Protein AF-A0A7J7NMQ7-F1 (afdb_monomer_lite)

Radius of gyration: 15.62 Å; chains: 1; bounding box: 26×37×50 Å

Secondary structure (DSSP, 8-state):
-HHHHHHHHHTT-HHHHHT-SPPPPTTSTTHHHHHHHHHHHHHHHHHTS-HHHHHHHHT-S-HHHHHHHHHHHHH-SSHHHHHHHHHHHHS--

Organism: NCBI:txid39325

Sequence (93 aa):
AQSVKLFVSSRGKIGFLLDTEKEPAELDPKNAKWFSDYSMVRTWLINSMQPTISAGYLLTNNEHLIWESLRKVYSQRENNARIFQLSNEFWEF

Structure 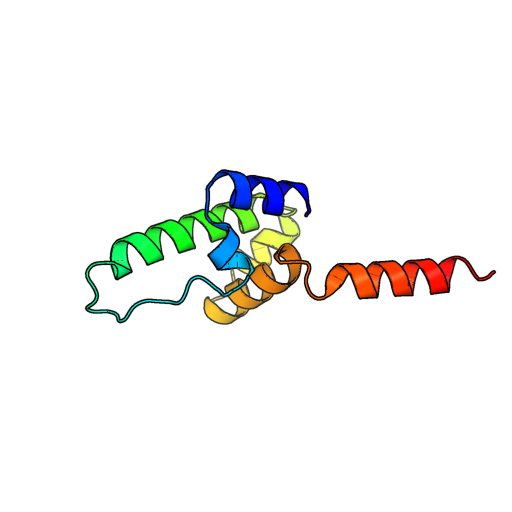(mmCIF, N/CA/C/O backbone):
data_AF-A0A7J7NMQ7-F1
#
_entry.id   AF-A0A7J7NMQ7-F1
#
loop_
_atom_site.group_PDB
_atom_site.id
_atom_site.type_symbol
_atom_site.label_atom_id
_atom_site.label_alt_id
_atom_site.label_comp_id
_atom_site.label_asym_id
_atom_site.label_entity_id
_atom_site.label_seq_id
_atom_site.pdbx_PDB_ins_code
_atom_site.Cartn_x
_atom_site.Cartn_y
_atom_site.Cartn_z
_atom_site.occupancy
_atom_site.B_iso_or_equiv
_atom_site.auth_seq_id
_atom_site.auth_comp_id
_atom_site.auth_asym_id
_atom_site.auth_atom_id
_atom_site.pdbx_PDB_model_num
ATOM 1 N N . ALA A 1 1 ? 5.873 -8.448 -8.940 1.00 64.56 1 ALA A N 1
ATOM 2 C CA . ALA A 1 1 ? 6.345 -8.050 -7.596 1.00 64.56 1 ALA A CA 1
ATOM 3 C C . ALA A 1 1 ? 5.876 -9.010 -6.486 1.00 64.56 1 ALA A C 1
ATOM 5 O O . ALA A 1 1 ? 5.230 -8.602 -5.524 1.00 64.56 1 ALA A O 1
ATOM 6 N N . GLN A 1 2 ? 6.206 -10.301 -6.595 1.00 71.62 2 GLN A N 1
ATOM 7 C CA . GLN A 1 2 ? 5.939 -11.280 -5.528 1.00 71.62 2 GLN A CA 1
ATOM 8 C C . GLN A 1 2 ? 6.750 -10.959 -4.262 1.00 71.62 2 GLN A C 1
ATOM 10 O O . GLN A 1 2 ? 6.194 -10.926 -3.170 1.00 71.62 2 GLN A O 1
ATOM 15 N N . SER A 1 3 ? 8.024 -10.588 -4.415 1.00 83.69 3 SER A N 1
ATOM 16 C CA . SER A 1 3 ? 8.920 -10.271 -3.293 1.00 83.69 3 SER A CA 1
ATOM 17 C C . SER A 1 3 ? 8.427 -9.104 -2.430 1.00 83.69 3 SER A C 1
ATOM 19 O O . SER A 1 3 ? 8.519 -9.157 -1.209 1.00 83.69 3 SER A O 1
ATOM 21 N N . VAL A 1 4 ? 7.831 -8.076 -3.041 1.00 86.69 4 VAL A N 1
ATOM 22 C CA . VAL A 1 4 ? 7.275 -6.922 -2.313 1.00 86.69 4 VAL A CA 1
ATOM 23 C C . VAL A 1 4 ? 5.987 -7.298 -1.587 1.00 86.69 4 VAL A C 1
ATOM 25 O O . VAL A 1 4 ? 5.812 -6.935 -0.430 1.00 86.69 4 VAL A O 1
ATOM 28 N N . LYS A 1 5 ? 5.116 -8.098 -2.215 1.00 87.44 5 LYS A N 1
ATOM 29 C CA . LYS A 1 5 ? 3.922 -8.642 -1.553 1.00 87.44 5 LYS A CA 1
ATOM 30 C C . LYS A 1 5 ? 4.298 -9.516 -0.351 1.00 87.44 5 LYS A C 1
ATOM 32 O O . LYS A 1 5 ? 3.676 -9.385 0.701 1.00 87.44 5 LYS A O 1
ATOM 37 N N . LEU A 1 6 ? 5.332 -10.352 -0.476 1.00 90.19 6 LEU A N 1
ATOM 38 C CA . LEU A 1 6 ? 5.872 -11.163 0.622 1.00 90.19 6 LEU A CA 1
ATOM 39 C C . LEU A 1 6 ? 6.436 -10.291 1.746 1.00 90.19 6 LEU A C 1
ATOM 41 O O . LEU A 1 6 ? 6.122 -10.526 2.908 1.00 90.19 6 LEU A O 1
ATOM 45 N N . PHE A 1 7 ? 7.203 -9.254 1.407 1.00 92.69 7 PHE A N 1
ATOM 46 C CA . PHE A 1 7 ? 7.751 -8.315 2.383 1.00 92.69 7 PHE A CA 1
ATOM 47 C C . PHE A 1 7 ? 6.657 -7.538 3.131 1.00 92.69 7 PHE A C 1
ATOM 49 O O . PHE A 1 7 ? 6.679 -7.448 4.353 1.00 92.69 7 PHE A O 1
ATOM 56 N N . VAL A 1 8 ? 5.644 -7.032 2.426 1.00 93.50 8 VAL A N 1
ATOM 57 C CA . VAL A 1 8 ? 4.486 -6.368 3.047 1.00 93.50 8 VAL A CA 1
ATOM 58 C C . VAL A 1 8 ? 3.712 -7.344 3.946 1.00 93.50 8 VAL A C 1
ATOM 60 O O . VAL A 1 8 ? 3.270 -6.977 5.038 1.00 93.50 8 VAL A O 1
ATOM 63 N N . SER A 1 9 ? 3.579 -8.604 3.518 1.00 92.38 9 SER A N 1
ATOM 64 C CA . SER A 1 9 ? 2.906 -9.658 4.287 1.00 92.38 9 SER A CA 1
ATOM 65 C C . SER A 1 9 ? 3.670 -10.036 5.555 1.00 92.38 9 SER A C 1
ATOM 67 O O . SER A 1 9 ? 3.056 -10.126 6.614 1.00 92.38 9 SER A O 1
ATOM 69 N N . SER A 1 10 ? 4.999 -10.180 5.492 1.00 95.50 10 SER A N 1
ATOM 70 C CA . SER A 1 10 ? 5.826 -10.505 6.666 1.00 95.50 10 SER A CA 1
ATOM 71 C C . SER A 1 10 ? 5.832 -9.396 7.722 1.00 95.50 10 SER A C 1
ATOM 73 O O . SER A 1 10 ? 6.140 -9.645 8.884 1.00 95.50 10 SER A O 1
ATOM 75 N N . ARG A 1 11 ? 5.442 -8.175 7.338 1.00 96.19 11 ARG A N 1
ATOM 76 C CA . ARG A 1 11 ? 5.254 -7.021 8.229 1.00 96.19 11 ARG A CA 1
ATOM 77 C C . ARG A 1 11 ? 3.815 -6.860 8.734 1.00 96.19 11 ARG A C 1
ATOM 79 O O . ARG A 1 11 ? 3.528 -5.890 9.431 1.00 96.19 11 ARG A O 1
ATOM 86 N N . GLY A 1 12 ? 2.906 -7.770 8.373 1.00 95.69 12 GLY A N 1
ATOM 87 C CA . GLY A 1 12 ? 1.498 -7.713 8.770 1.00 95.69 12 GLY A CA 1
ATOM 88 C C . GLY A 1 12 ? 0.720 -6.557 8.132 1.00 95.69 12 GLY A C 1
ATOM 89 O O . GLY A 1 12 ? -0.235 -6.065 8.723 1.00 95.69 12 GLY A O 1
ATOM 90 N N . LYS A 1 13 ? 1.136 -6.081 6.949 1.00 96.31 13 LYS A N 1
ATOM 91 C CA . LYS A 1 13 ? 0.531 -4.926 6.253 1.00 96.31 13 LYS A CA 1
ATOM 92 C C . LYS A 1 13 ? -0.173 -5.291 4.947 1.00 96.31 13 LYS A C 1
ATOM 94 O O . LYS A 1 13 ? -0.512 -4.419 4.152 1.00 96.31 13 LYS A O 1
ATOM 99 N N . ILE A 1 14 ? -0.430 -6.580 4.719 1.00 92.81 14 ILE A N 1
ATOM 100 C CA . ILE A 1 14 ? -1.054 -7.075 3.481 1.00 92.81 14 ILE A CA 1
ATOM 101 C C . ILE A 1 14 ? -2.460 -6.506 3.242 1.00 92.81 14 ILE A C 1
ATOM 103 O O . ILE A 1 14 ? -2.867 -6.361 2.090 1.00 92.81 14 ILE A O 1
ATOM 107 N N . GLY A 1 15 ? -3.167 -6.114 4.308 1.00 93.25 15 GLY A N 1
ATOM 108 C CA . GLY A 1 15 ? -4.499 -5.521 4.213 1.00 93.25 15 GLY A CA 1
ATOM 109 C C . GLY A 1 15 ? -4.546 -4.212 3.423 1.00 93.25 15 GLY A C 1
ATOM 110 O O . GLY A 1 15 ? -5.544 -3.953 2.758 1.00 93.25 15 GLY A O 1
ATOM 111 N N . PHE A 1 16 ? -3.447 -3.450 3.385 1.00 93.12 16 PHE A N 1
ATOM 112 C CA . PHE A 1 16 ? -3.336 -2.251 2.549 1.00 93.12 16 PHE A CA 1
ATOM 113 C C . PHE A 1 16 ? -3.309 -2.580 1.049 1.00 93.12 16 PHE A C 1
ATOM 115 O O . PHE A 1 16 ? -3.861 -1.836 0.245 1.00 93.12 16 PHE A O 1
ATOM 122 N N . LEU A 1 17 ? -2.703 -3.707 0.652 1.00 90.31 17 LEU A N 1
ATOM 123 C CA . LEU A 1 17 ? -2.690 -4.144 -0.751 1.00 90.31 17 LEU A CA 1
ATOM 124 C C . LEU A 1 17 ? -4.002 -4.814 -1.162 1.00 90.31 17 LEU A C 1
ATOM 126 O O . LEU A 1 17 ? -4.392 -4.726 -2.322 1.00 90.31 17 LEU A O 1
ATOM 130 N N . LEU A 1 18 ? -4.655 -5.514 -0.232 1.00 88.88 18 LEU A N 1
ATOM 131 C CA . LEU A 1 18 ? -5.902 -6.243 -0.480 1.00 88.88 18 LEU A CA 1
ATOM 132 C C . LEU A 1 18 ? -7.163 -5.404 -0.243 1.00 88.88 18 LEU A C 1
ATOM 134 O O . LEU A 1 18 ? -8.262 -5.921 -0.429 1.00 88.88 18 LEU A O 1
ATOM 138 N N . ASP A 1 19 ? -7.003 -4.142 0.158 1.00 87.38 19 ASP A N 1
ATOM 139 C CA . ASP A 1 19 ? -8.091 -3.216 0.496 1.00 87.38 19 ASP A CA 1
ATOM 140 C C . ASP A 1 19 ? -8.994 -3.698 1.654 1.00 87.38 19 ASP A C 1
ATOM 142 O O . ASP A 1 19 ? -10.160 -3.315 1.776 1.00 87.38 19 ASP A O 1
ATOM 146 N N . THR A 1 20 ? -8.449 -4.549 2.529 1.00 91.44 20 THR A N 1
ATOM 147 C CA . THR A 1 20 ? -9.124 -5.006 3.755 1.00 91.44 20 THR A CA 1
ATOM 148 C C . THR A 1 20 ? -8.813 -4.114 4.955 1.00 91.44 20 THR A C 1
ATOM 150 O O . THR A 1 20 ? -9.542 -4.152 5.938 1.00 91.44 20 THR A O 1
ATOM 153 N N . GLU A 1 21 ? -7.743 -3.317 4.883 1.00 92.56 21 GLU A N 1
ATOM 154 C CA . GLU A 1 21 ? -7.428 -2.278 5.865 1.00 92.56 21 GLU A CA 1
ATOM 155 C C . GLU A 1 21 ? -8.091 -0.966 5.424 1.00 92.56 21 GLU A C 1
ATOM 157 O O . GLU A 1 21 ? -7.625 -0.314 4.488 1.00 92.56 21 GLU A O 1
ATOM 162 N N . LYS A 1 22 ? -9.208 -0.602 6.059 1.00 91.31 22 LYS A N 1
ATOM 163 C CA . LYS A 1 22 ? -9.984 0.593 5.702 1.00 91.31 22 LYS A CA 1
ATOM 164 C C . LYS A 1 22 ? -9.464 1.825 6.426 1.00 91.31 22 LYS A C 1
ATOM 166 O O . LYS A 1 22 ? -9.043 1.736 7.575 1.00 91.31 22 LYS A O 1
ATOM 171 N N . GLU A 1 23 ? -9.520 2.957 5.736 1.00 92.25 23 GLU A N 1
ATOM 172 C CA . GLU A 1 23 ? -9.208 4.256 6.317 1.00 92.25 23 GLU A CA 1
ATOM 173 C C . GLU A 1 23 ? -10.164 4.556 7.485 1.00 92.25 23 GLU A C 1
ATOM 175 O O . GLU A 1 23 ? -11.386 4.510 7.299 1.00 92.25 23 GLU A O 1
ATOM 180 N N . PRO A 1 24 ? -9.641 4.804 8.699 1.00 93.75 24 PRO A N 1
ATOM 181 C CA . PRO A 1 24 ? -10.446 5.242 9.830 1.00 93.75 24 PRO A CA 1
ATOM 182 C C . PRO A 1 24 ? -10.971 6.663 9.616 1.00 93.75 24 PRO A C 1
ATOM 184 O O . PRO A 1 24 ? -10.388 7.445 8.869 1.00 93.75 24 PRO A O 1
ATOM 187 N N . ALA A 1 25 ? -12.021 7.040 10.349 1.00 94.88 25 ALA A N 1
ATOM 188 C CA . ALA A 1 25 ? -12.469 8.431 10.387 1.00 94.88 25 ALA A CA 1
ATOM 189 C C . ALA A 1 25 ? -11.331 9.370 10.838 1.00 94.88 25 ALA A C 1
ATOM 191 O O . ALA A 1 25 ? -10.491 8.978 11.646 1.00 94.88 25 ALA A O 1
ATOM 192 N N . GLU A 1 26 ? -11.320 10.619 10.364 1.00 89.25 26 GLU A N 1
ATOM 193 C CA . GLU A 1 26 ? -10.251 11.589 10.676 1.00 89.25 26 GLU A CA 1
ATOM 194 C C . GLU A 1 26 ? -10.050 11.813 12.182 1.00 89.25 26 GLU A C 1
ATOM 196 O O . GLU A 1 26 ? -8.928 11.987 12.648 1.00 89.25 26 GLU A O 1
ATOM 201 N N . LEU A 1 27 ? -11.138 11.763 12.956 1.00 94.19 27 LEU A N 1
ATOM 202 C CA . LEU A 1 27 ? -11.119 11.939 14.411 1.00 94.19 27 LEU A CA 1
ATOM 203 C C . LEU A 1 27 ? -10.881 10.629 15.182 1.00 94.19 27 LEU A C 1
ATOM 205 O O . LEU A 1 27 ? -10.850 10.645 16.413 1.00 94.19 27 LEU A O 1
ATOM 209 N N . ASP A 1 28 ? -10.736 9.490 14.496 1.00 95.19 28 ASP A N 1
ATOM 210 C CA . ASP A 1 28 ? -10.407 8.221 15.143 1.00 95.19 28 ASP A CA 1
ATOM 211 C C . ASP A 1 28 ? -8.950 8.274 15.645 1.00 95.19 28 ASP A C 1
ATOM 213 O O . ASP A 1 28 ? -8.037 8.516 14.850 1.00 95.19 28 ASP A O 1
ATOM 217 N N . PRO A 1 29 ? -8.677 7.984 16.931 1.00 93.19 29 PRO A N 1
ATOM 218 C CA . PRO A 1 29 ? -7.312 7.884 17.453 1.00 93.19 29 PRO A CA 1
ATOM 219 C C . PRO A 1 29 ? -6.394 6.932 16.662 1.00 93.19 29 PRO A C 1
ATOM 221 O O . PRO A 1 29 ? -5.170 7.059 16.708 1.00 93.19 29 PRO A O 1
ATOM 224 N N . LYS A 1 30 ? -6.960 5.970 15.922 1.00 94.00 30 LYS A N 1
ATOM 225 C CA . LYS A 1 30 ? -6.231 5.040 15.049 1.00 94.00 30 LYS A CA 1
ATOM 226 C C . LYS A 1 30 ? -5.779 5.667 13.731 1.00 94.00 30 LYS A C 1
ATOM 228 O O . LYS A 1 30 ? -4.891 5.096 13.098 1.00 94.00 30 LYS A O 1
ATOM 233 N N . ASN A 1 31 ? -6.334 6.813 13.323 1.00 93.19 31 ASN A N 1
ATOM 234 C CA . ASN A 1 31 ? -6.027 7.466 12.048 1.00 93.19 31 ASN A CA 1
ATOM 235 C C . ASN A 1 31 ? -4.521 7.740 11.905 1.00 93.19 31 ASN A C 1
ATOM 237 O O . ASN A 1 31 ? -3.915 7.329 10.920 1.00 93.19 31 ASN A O 1
ATOM 241 N N . ALA A 1 32 ? -3.879 8.290 12.942 1.00 94.94 32 ALA A N 1
ATOM 242 C CA . ALA A 1 32 ? -2.441 8.571 12.923 1.00 94.94 32 ALA A CA 1
ATOM 243 C C . ALA A 1 32 ? -1.593 7.308 12.674 1.00 94.94 32 ALA A C 1
ATOM 245 O O . ALA A 1 32 ? -0.639 7.316 11.891 1.00 94.94 32 ALA A O 1
ATOM 246 N N . LYS A 1 33 ? -1.958 6.191 13.316 1.00 95.75 33 LYS A N 1
ATOM 247 C CA . LYS A 1 33 ? -1.266 4.909 13.134 1.00 95.75 33 LYS A CA 1
ATOM 248 C C . LYS A 1 33 ? -1.515 4.329 11.745 1.00 95.75 33 LYS A C 1
ATOM 250 O O . LYS A 1 33 ? -0.579 3.824 11.125 1.00 95.75 33 LYS A O 1
ATOM 255 N N . TRP A 1 34 ? -2.755 4.406 11.271 1.00 96.06 34 TRP A N 1
ATOM 256 C CA . TRP A 1 34 ? -3.137 3.956 9.940 1.00 96.06 34 TRP A CA 1
ATOM 257 C C . TRP A 1 34 ? -2.389 4.738 8.857 1.00 96.06 34 TRP A C 1
ATOM 259 O O . TRP A 1 34 ? -1.777 4.127 7.986 1.00 96.06 34 TRP A O 1
ATOM 269 N N . PHE A 1 35 ? -2.333 6.067 8.966 1.00 94.12 35 PHE A N 1
ATOM 270 C CA . PHE A 1 35 ? -1.624 6.936 8.027 1.00 94.12 35 PHE A CA 1
ATOM 271 C C . PHE A 1 35 ? -0.115 6.654 8.001 1.00 94.12 35 PHE A C 1
ATOM 273 O O . PHE A 1 35 ? 0.507 6.617 6.935 1.00 94.12 35 PHE A O 1
ATOM 280 N N . SER A 1 36 ? 0.481 6.394 9.169 1.00 95.88 36 SER A N 1
ATOM 281 C CA . SER A 1 36 ? 1.884 5.979 9.277 1.00 95.88 36 SER A CA 1
ATOM 282 C C . SER A 1 36 ? 2.144 4.645 8.565 1.00 95.88 36 SER A C 1
ATOM 284 O O . SER A 1 36 ? 3.070 4.538 7.758 1.00 95.88 36 SER A O 1
ATOM 286 N N . ASP A 1 37 ? 1.296 3.641 8.801 1.00 96.50 37 ASP A N 1
ATOM 287 C CA . ASP A 1 37 ? 1.406 2.333 8.153 1.00 96.50 37 ASP A CA 1
ATOM 288 C C . ASP A 1 37 ? 1.176 2.417 6.633 1.00 96.50 37 ASP A C 1
ATOM 290 O O . ASP A 1 37 ? 1.919 1.806 5.861 1.00 96.50 37 ASP A O 1
ATOM 294 N N . TYR A 1 38 ? 0.195 3.212 6.201 1.00 94.44 38 TYR A N 1
ATOM 295 C CA . TYR A 1 38 ? -0.094 3.517 4.801 1.00 94.44 38 TYR A CA 1
ATOM 296 C C . TYR A 1 38 ? 1.121 4.134 4.092 1.00 94.44 38 TYR A C 1
ATOM 298 O O . TYR A 1 38 ? 1.562 3.641 3.049 1.00 94.44 38 TYR A O 1
ATOM 306 N N . SER A 1 39 ? 1.716 5.164 4.698 1.00 92.62 39 SER A N 1
ATOM 307 C CA . SER A 1 39 ? 2.898 5.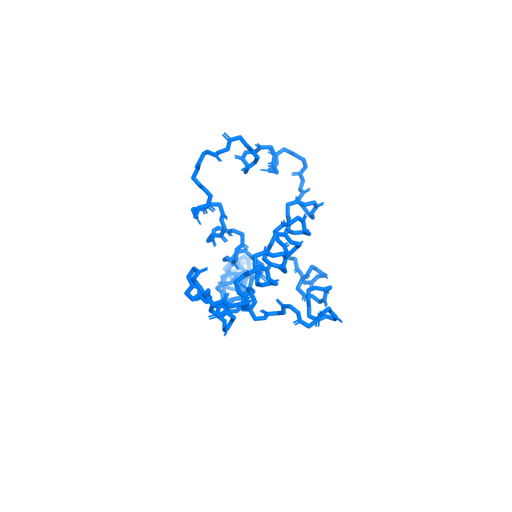862 4.174 1.00 92.62 39 SER A CA 1
ATOM 308 C C . SER A 1 39 ? 4.109 4.933 4.064 1.00 92.62 39 SER A C 1
ATOM 310 O O . SER A 1 39 ? 4.856 4.968 3.081 1.00 92.62 39 SER A O 1
ATOM 312 N N . MET A 1 40 ? 4.282 4.048 5.046 1.00 94.69 40 MET A N 1
ATOM 313 C CA . MET A 1 40 ? 5.333 3.035 5.040 1.00 94.69 40 MET A CA 1
ATOM 314 C C . MET A 1 40 ? 5.152 2.041 3.885 1.00 94.69 40 MET A C 1
ATOM 316 O O . MET A 1 40 ? 6.096 1.809 3.126 1.00 94.69 40 MET A O 1
ATOM 320 N N . VAL A 1 41 ? 3.943 1.496 3.704 1.00 94.06 41 VAL A N 1
ATOM 321 C CA . VAL A 1 41 ? 3.648 0.584 2.587 1.00 94.06 41 VAL A CA 1
ATOM 322 C C . VAL A 1 41 ? 3.908 1.279 1.255 1.00 94.06 41 VAL A C 1
ATOM 324 O O . VAL A 1 41 ? 4.632 0.730 0.428 1.00 94.06 41 VAL A O 1
ATOM 327 N N . ARG A 1 42 ? 3.405 2.504 1.058 1.00 90.44 42 ARG A N 1
ATOM 328 C CA . ARG A 1 42 ? 3.664 3.296 -0.156 1.00 90.44 42 ARG A CA 1
ATOM 329 C C . ARG A 1 42 ? 5.146 3.471 -0.448 1.00 90.44 42 ARG A C 1
ATOM 331 O O . ARG A 1 42 ? 5.567 3.246 -1.579 1.00 90.44 42 ARG A O 1
ATOM 338 N N . THR A 1 43 ? 5.936 3.808 0.566 1.00 90.06 43 THR A N 1
ATOM 339 C CA . THR A 1 43 ? 7.388 3.981 0.431 1.00 90.06 43 THR A CA 1
ATOM 340 C C . THR A 1 43 ? 8.053 2.699 -0.072 1.00 90.06 43 THR A C 1
ATOM 342 O O . THR A 1 43 ? 8.868 2.744 -0.992 1.00 90.06 43 THR A O 1
ATOM 345 N N . TRP A 1 44 ? 7.672 1.535 0.464 1.00 92.81 44 TRP A N 1
ATOM 346 C CA . TRP A 1 44 ? 8.182 0.248 -0.019 1.00 92.81 44 TRP A CA 1
ATOM 347 C C . TRP A 1 44 ? 7.790 -0.034 -1.468 1.00 92.81 44 TRP A C 1
ATOM 349 O O . TRP A 1 44 ? 8.613 -0.542 -2.227 1.00 92.81 44 TRP A O 1
ATOM 359 N N . LEU A 1 45 ? 6.563 0.315 -1.869 1.00 90.00 45 LEU A N 1
ATOM 360 C CA . LEU A 1 45 ? 6.117 0.137 -3.250 1.00 90.00 45 LEU A CA 1
ATOM 361 C C . LEU A 1 45 ? 6.915 1.025 -4.207 1.00 90.00 45 LEU A C 1
ATOM 363 O O . LEU A 1 45 ? 7.451 0.506 -5.183 1.00 90.00 45 LEU A O 1
ATOM 367 N N . ILE A 1 46 ? 7.049 2.319 -3.910 1.00 87.25 46 ILE A N 1
ATOM 368 C CA . ILE A 1 46 ? 7.782 3.289 -4.742 1.00 87.25 46 ILE A CA 1
ATOM 369 C C . ILE A 1 46 ? 9.257 2.892 -4.867 1.00 87.25 46 ILE A C 1
ATOM 371 O O . ILE A 1 46 ? 9.783 2.825 -5.977 1.00 87.25 46 ILE A O 1
ATOM 375 N N . ASN A 1 47 ? 9.907 2.547 -3.752 1.00 88.19 47 ASN A N 1
ATOM 376 C CA . ASN A 1 47 ? 11.322 2.161 -3.738 1.00 88.19 47 ASN A CA 1
ATOM 377 C C . ASN A 1 47 ? 11.597 0.824 -4.438 1.00 88.19 47 ASN A C 1
ATOM 379 O O . ASN A 1 47 ? 12.739 0.534 -4.781 1.00 88.19 47 ASN A O 1
ATOM 383 N N . SER A 1 48 ? 10.571 -0.001 -4.647 1.00 87.06 48 SER A N 1
ATOM 384 C CA . SER A 1 48 ? 10.706 -1.270 -5.366 1.00 87.06 48 SER A CA 1
ATOM 385 C C . SER A 1 48 ? 10.575 -1.148 -6.890 1.00 87.06 48 SER A C 1
ATOM 387 O O . SER A 1 48 ? 10.686 -2.150 -7.598 1.00 87.06 48 SER A O 1
ATOM 389 N N . MET A 1 49 ? 10.335 0.060 -7.407 1.00 85.19 49 MET A N 1
ATOM 390 C CA . MET A 1 49 ? 10.208 0.328 -8.841 1.00 85.19 49 MET A CA 1
ATOM 391 C C . MET A 1 49 ? 11.538 0.695 -9.481 1.00 85.19 49 MET A C 1
ATOM 393 O O . MET A 1 49 ?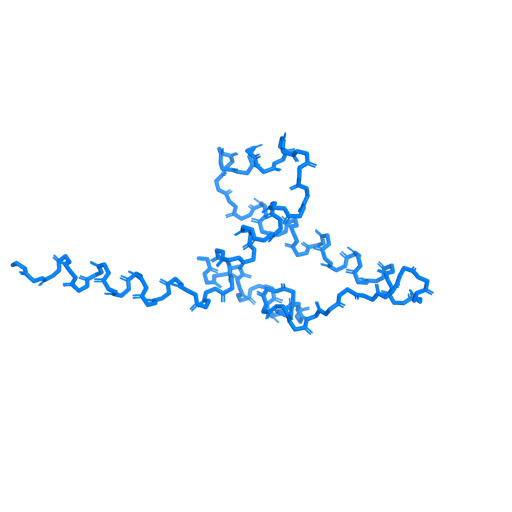 12.465 1.153 -8.819 1.00 85.19 49 MET A O 1
ATOM 397 N N . GLN A 1 50 ? 11.595 0.582 -10.810 1.00 84.19 50 GLN A N 1
ATOM 398 C CA . GLN A 1 50 ? 12.657 1.242 -11.561 1.00 84.19 50 GLN A CA 1
ATOM 399 C C . GLN A 1 50 ? 12.570 2.768 -11.358 1.00 84.19 50 GLN A C 1
ATOM 401 O O . GLN A 1 50 ? 11.461 3.308 -11.405 1.00 84.19 50 GLN A O 1
ATOM 406 N N . PRO A 1 51 ? 13.704 3.476 -11.190 1.00 82.69 51 PRO A N 1
ATOM 407 C CA . PRO A 1 51 ? 13.726 4.920 -10.931 1.00 82.69 51 PRO A CA 1
ATOM 408 C C . PRO A 1 51 ? 12.960 5.768 -11.956 1.00 82.69 51 PRO A C 1
ATOM 410 O O . PRO A 1 51 ? 12.320 6.756 -11.611 1.00 82.69 51 PRO A O 1
ATOM 413 N N . THR A 1 52 ? 12.984 5.359 -13.226 1.00 78.94 52 THR A N 1
ATOM 414 C CA . THR A 1 52 ? 12.249 6.015 -14.319 1.00 78.94 52 THR A CA 1
ATOM 415 C C . THR A 1 52 ? 10.735 5.930 -14.140 1.00 78.94 52 THR A C 1
ATOM 417 O O . THR A 1 52 ? 10.017 6.854 -14.509 1.00 78.94 52 THR A O 1
ATOM 420 N N . ILE A 1 53 ? 10.249 4.842 -13.541 1.00 77.69 53 ILE A N 1
ATOM 421 C CA . ILE A 1 53 ? 8.833 4.625 -13.245 1.00 77.69 53 ILE A CA 1
ATOM 422 C C . ILE A 1 53 ? 8.448 5.382 -11.969 1.00 77.69 53 ILE A C 1
ATOM 424 O O . ILE A 1 53 ? 7.442 6.088 -11.969 1.00 77.69 53 ILE A O 1
ATOM 428 N N . SER A 1 54 ? 9.245 5.289 -10.896 1.00 81.12 54 SER A N 1
ATOM 429 C CA . SER A 1 54 ? 8.945 5.970 -9.625 1.00 81.12 54 SER A CA 1
ATOM 430 C C . SER A 1 54 ? 8.940 7.495 -9.748 1.00 81.12 54 SER A C 1
ATOM 432 O O . SER A 1 54 ? 8.120 8.139 -9.096 1.00 81.12 54 SER A O 1
ATOM 434 N N . ALA A 1 55 ? 9.770 8.074 -10.622 1.00 79.50 55 ALA A N 1
ATOM 435 C CA . ALA A 1 55 ? 9.776 9.512 -10.892 1.00 79.50 55 ALA A CA 1
ATOM 436 C C . ALA A 1 55 ? 8.397 10.036 -11.338 1.00 79.50 55 ALA A C 1
ATOM 438 O O . ALA A 1 55 ? 7.956 11.077 -10.859 1.00 79.50 55 ALA A O 1
ATOM 439 N N . GLY A 1 56 ? 7.670 9.291 -12.179 1.00 77.06 56 GLY A N 1
ATOM 440 C CA . GLY A 1 56 ? 6.317 9.673 -12.603 1.00 77.06 56 GLY A CA 1
ATOM 441 C C . GLY A 1 56 ? 5.303 9.691 -11.452 1.00 77.06 56 GLY A C 1
ATOM 442 O O . GLY A 1 56 ? 4.436 10.563 -11.401 1.00 77.06 56 GLY A O 1
ATOM 443 N N . TYR A 1 57 ? 5.446 8.777 -10.488 1.00 74.56 57 TYR A N 1
ATOM 444 C CA . TYR A 1 57 ? 4.592 8.731 -9.298 1.00 74.56 57 TYR A CA 1
ATOM 445 C C . TYR A 1 57 ? 4.933 9.831 -8.286 1.00 74.56 57 TYR A C 1
ATOM 447 O O . TYR A 1 57 ? 4.028 10.376 -7.669 1.00 74.56 57 TYR A O 1
ATOM 455 N N . LEU A 1 58 ? 6.210 10.193 -8.139 1.00 78.00 58 LEU A N 1
ATOM 456 C CA . LEU A 1 58 ? 6.645 11.264 -7.232 1.00 78.00 58 LEU A CA 1
ATOM 457 C C . LEU A 1 58 ? 6.252 12.667 -7.720 1.00 78.00 58 LEU A C 1
ATOM 459 O O . LEU A 1 58 ? 6.068 13.565 -6.907 1.00 78.00 58 LEU A O 1
ATOM 463 N N . LEU A 1 59 ? 6.132 12.859 -9.037 1.00 74.25 59 LEU A N 1
ATOM 464 C CA . LEU A 1 59 ? 5.824 14.152 -9.660 1.00 74.25 59 LEU A CA 1
ATOM 465 C C . LEU A 1 59 ? 4.318 14.405 -9.852 1.00 74.25 59 LEU A C 1
ATOM 467 O O . LEU A 1 59 ? 3.927 15.456 -10.356 1.00 74.25 59 LEU A O 1
ATOM 471 N N . THR A 1 60 ? 3.466 13.446 -9.488 1.00 75.25 60 THR A N 1
ATOM 472 C CA . THR A 1 60 ? 2.019 13.532 -9.702 1.00 75.25 60 THR A CA 1
ATOM 473 C C . THR A 1 60 ? 1.312 14.100 -8.464 1.00 75.25 60 THR A C 1
ATOM 475 O O . THR A 1 60 ? 1.467 13.587 -7.364 1.00 75.25 60 THR A O 1
ATOM 478 N N . ASN A 1 61 ? 0.459 15.117 -8.646 1.00 72.75 61 ASN A N 1
ATOM 479 C CA . ASN A 1 61 ? -0.297 15.752 -7.549 1.00 72.75 61 ASN A CA 1
ATOM 480 C C . ASN A 1 61 ? -1.552 14.972 -7.109 1.00 72.75 61 ASN A C 1
ATOM 482 O O . ASN A 1 61 ? -2.242 15.382 -6.178 1.00 72.75 61 ASN A O 1
ATOM 486 N N . ASN A 1 62 ? -1.891 13.873 -7.787 1.00 81.62 62 ASN A N 1
ATOM 487 C CA . ASN A 1 62 ? -3.064 13.063 -7.467 1.00 81.62 62 ASN A CA 1
ATOM 488 C C . ASN A 1 62 ? -2.677 11.823 -6.646 1.00 81.62 62 ASN A C 1
ATOM 490 O O . ASN A 1 62 ? -2.481 10.727 -7.174 1.00 81.62 62 ASN A O 1
ATOM 494 N N . GLU A 1 63 ? -2.594 12.024 -5.333 1.00 78.88 63 GLU A N 1
ATOM 495 C CA . GLU A 1 63 ? -2.221 11.014 -4.339 1.00 78.88 63 GLU A CA 1
ATOM 496 C C . GLU A 1 63 ? -3.117 9.760 -4.388 1.00 78.88 63 GLU A C 1
ATOM 498 O O . GLU A 1 63 ? -2.644 8.629 -4.231 1.00 78.88 63 GLU A O 1
ATOM 503 N N . HIS A 1 64 ? -4.410 9.937 -4.666 1.00 80.44 64 HIS A N 1
ATOM 504 C CA . HIS A 1 64 ? -5.366 8.835 -4.732 1.00 80.44 64 HIS A CA 1
ATOM 505 C C . HIS A 1 64 ? -5.116 7.935 -5.950 1.00 80.44 64 HIS A C 1
ATOM 507 O O . HIS A 1 64 ? -4.993 6.717 -5.809 1.00 80.44 64 HIS A O 1
ATOM 513 N N . LEU A 1 65 ? -4.958 8.528 -7.140 1.00 80.06 65 LEU A N 1
ATOM 514 C CA . LEU A 1 65 ? -4.684 7.779 -8.374 1.00 80.06 65 LEU A CA 1
ATOM 515 C C . LEU A 1 65 ? -3.344 7.038 -8.322 1.00 80.06 65 LEU A C 1
ATOM 517 O O . LEU A 1 65 ? -3.248 5.901 -8.799 1.00 80.06 65 LEU A O 1
ATOM 521 N N . ILE A 1 66 ? -2.321 7.653 -7.716 1.00 84.12 66 ILE A N 1
ATOM 522 C CA . ILE A 1 66 ? -1.039 6.989 -7.450 1.00 84.12 66 ILE A CA 1
ATOM 523 C C . ILE A 1 66 ? -1.297 5.728 -6.628 1.00 84.12 66 ILE A C 1
ATOM 525 O O . ILE A 1 66 ? -0.934 4.629 -7.042 1.00 84.12 66 ILE A O 1
ATOM 529 N N . TRP A 1 67 ? -1.969 5.867 -5.485 1.00 87.50 67 TRP A N 1
ATOM 530 C CA . TRP A 1 67 ? -2.182 4.752 -4.570 1.00 87.50 67 TRP A CA 1
ATOM 531 C C . TRP A 1 67 ? -2.997 3.609 -5.181 1.00 87.50 67 TRP A C 1
ATOM 533 O O . TRP A 1 67 ? -2.647 2.440 -5.002 1.00 87.50 67 TRP A O 1
ATOM 543 N N . GLU A 1 68 ? -4.055 3.909 -5.930 1.00 85.44 68 GLU A N 1
ATOM 544 C CA . GLU A 1 68 ? -4.829 2.880 -6.630 1.00 85.44 68 GLU A CA 1
ATOM 545 C C . GLU A 1 68 ? -3.990 2.111 -7.651 1.00 85.44 68 GLU A C 1
ATOM 547 O O . GLU A 1 68 ? -4.018 0.877 -7.671 1.00 85.44 68 GLU A O 1
ATOM 552 N N . SER A 1 69 ? -3.184 2.819 -8.443 1.00 83.69 69 SER A N 1
ATOM 553 C CA . SER A 1 69 ? -2.292 2.204 -9.431 1.00 83.69 69 SER A CA 1
ATOM 554 C C . SER A 1 69 ? -1.272 1.279 -8.760 1.00 83.69 69 SER A C 1
ATOM 556 O O . SER A 1 69 ? -1.084 0.133 -9.181 1.00 83.69 69 SER A O 1
ATOM 558 N N . LEU A 1 70 ? -0.672 1.739 -7.656 1.00 84.62 70 LEU A 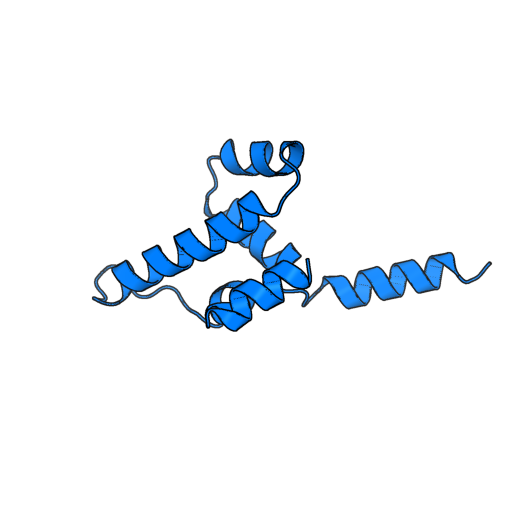N 1
ATOM 559 C CA . LEU A 1 70 ? 0.242 0.953 -6.828 1.00 84.62 70 LEU A CA 1
ATOM 560 C C . LEU A 1 70 ? -0.433 -0.317 -6.295 1.00 84.62 70 LEU A C 1
ATOM 562 O O . LEU A 1 70 ? 0.068 -1.427 -6.485 1.00 84.62 70 LEU A O 1
ATOM 566 N N . ARG A 1 71 ? -1.605 -0.189 -5.668 1.00 85.56 71 ARG A N 1
ATOM 567 C CA . ARG A 1 71 ? -2.348 -1.345 -5.148 1.00 85.56 71 ARG A CA 1
ATOM 568 C C . ARG A 1 71 ? -2.682 -2.349 -6.242 1.00 85.56 71 ARG A C 1
ATOM 570 O O . ARG A 1 71 ? -2.501 -3.551 -6.041 1.00 85.56 71 ARG A O 1
ATOM 577 N N . LYS A 1 72 ? -3.124 -1.889 -7.413 1.00 83.19 72 LYS A N 1
ATOM 578 C CA . LYS A 1 72 ? -3.496 -2.762 -8.533 1.00 83.19 72 LYS A CA 1
ATOM 579 C C . LYS A 1 72 ? -2.328 -3.639 -8.992 1.00 83.19 72 LYS A C 1
ATOM 581 O O . LYS A 1 72 ? -2.482 -4.854 -9.114 1.00 83.19 72 LYS A O 1
ATOM 586 N N . VAL A 1 73 ? -1.145 -3.050 -9.167 1.00 82.81 73 VAL A N 1
ATOM 587 C CA . VAL A 1 73 ? 0.060 -3.771 -9.613 1.00 82.81 73 VAL A CA 1
ATOM 588 C C . VAL A 1 73 ? 0.538 -4.791 -8.570 1.00 82.81 73 VAL A C 1
ATOM 590 O O . VAL A 1 73 ? 0.914 -5.913 -8.923 1.00 82.81 73 VAL A O 1
ATOM 593 N N . TYR A 1 74 ? 0.518 -4.426 -7.285 1.00 83.00 74 TYR A N 1
ATOM 594 C CA . TYR A 1 74 ? 1.139 -5.223 -6.219 1.00 83.00 74 TYR A CA 1
ATOM 595 C C . TYR A 1 74 ? 0.184 -6.199 -5.506 1.00 83.00 74 TYR A C 1
ATOM 597 O O . TYR A 1 74 ? 0.651 -7.186 -4.932 1.00 83.00 74 TYR A O 1
ATOM 605 N N . SER A 1 75 ? -1.137 -6.002 -5.580 1.00 78.38 75 SER A N 1
ATOM 606 C CA . SER A 1 75 ? -2.137 -6.909 -4.984 1.00 78.38 75 SER A CA 1
ATOM 607 C C . SER A 1 75 ? -2.199 -8.283 -5.670 1.00 78.38 75 SER A C 1
ATOM 609 O O . SER A 1 75 ? -2.475 -9.294 -5.014 1.00 78.38 75 SER A O 1
ATOM 611 N N . GLN A 1 76 ? -1.876 -8.347 -6.969 1.00 67.62 76 GLN A N 1
ATOM 612 C CA . GLN A 1 76 ? -1.973 -9.545 -7.820 1.00 67.62 76 GLN A CA 1
ATOM 613 C C . GLN A 1 76 ? -3.372 -10.200 -7.867 1.00 67.62 76 GLN A C 1
ATOM 615 O O . GLN A 1 76 ? -3.461 -11.401 -8.108 1.00 67.62 76 GLN A O 1
ATOM 620 N N . ARG A 1 77 ? -4.475 -9.452 -7.688 1.00 56.97 77 ARG A N 1
ATOM 621 C CA . ARG A 1 77 ? -5.821 -9.984 -8.005 1.00 56.97 77 ARG A CA 1
ATOM 622 C C . ARG A 1 77 ? -6.090 -10.076 -9.514 1.00 56.97 77 ARG A C 1
ATOM 624 O O . ARG A 1 77 ? -6.745 -11.014 -9.941 1.00 56.97 77 ARG A O 1
ATOM 631 N N . GLU A 1 78 ? -5.541 -9.165 -10.320 1.00 51.72 78 GLU A N 1
ATOM 632 C CA . GLU A 1 78 ? -5.835 -9.090 -11.767 1.00 51.72 78 GLU A CA 1
ATOM 633 C C . GLU A 1 78 ? -4.681 -9.540 -12.680 1.00 51.72 78 GLU A C 1
ATOM 635 O O . GLU A 1 78 ? -4.885 -9.756 -13.872 1.00 51.72 78 GLU A O 1
ATOM 640 N N . ASN A 1 79 ? -3.460 -9.696 -12.154 1.00 53.44 79 ASN A N 1
ATOM 641 C CA . ASN A 1 79 ? -2.279 -9.848 -13.013 1.00 53.44 79 ASN A CA 1
ATOM 642 C C . ASN A 1 79 ? -1.914 -11.307 -13.336 1.00 53.44 79 ASN A C 1
ATOM 644 O O . ASN A 1 79 ? -1.345 -11.566 -14.388 1.00 53.44 79 ASN A O 1
ATOM 648 N N . ASN A 1 80 ? -2.275 -12.278 -12.489 1.00 54.12 80 ASN A N 1
ATOM 649 C CA . ASN A 1 80 ? -1.954 -13.684 -12.772 1.00 54.12 80 ASN A CA 1
ATOM 650 C C . ASN A 1 80 ? -2.815 -14.246 -13.910 1.00 54.12 80 ASN A C 1
ATOM 652 O O . ASN A 1 80 ? -2.285 -14.934 -14.772 1.00 54.12 80 ASN A O 1
ATOM 656 N N . ALA A 1 81 ? -4.107 -13.900 -13.964 1.00 56.25 81 ALA A N 1
ATOM 657 C CA . ALA A 1 81 ? -4.987 -14.327 -15.053 1.00 56.25 81 ALA A CA 1
ATOM 658 C C . ALA A 1 81 ? -4.547 -13.744 -16.405 1.00 56.25 81 ALA A C 1
ATOM 660 O O . ALA A 1 81 ? -4.536 -14.460 -17.399 1.00 56.25 81 ALA A O 1
ATOM 661 N N . ARG A 1 82 ? -4.108 -12.477 -16.433 1.00 56.78 82 ARG A N 1
ATOM 662 C CA . ARG A 1 82 ? -3.676 -11.808 -17.667 1.00 56.78 82 ARG A CA 1
ATOM 663 C C . ARG A 1 82 ? -2.280 -12.230 -18.126 1.00 56.78 82 ARG A C 1
ATOM 665 O O . ARG A 1 82 ? -2.079 -12.413 -19.316 1.00 56.78 82 ARG A O 1
ATOM 672 N N . ILE A 1 83 ? -1.335 -12.448 -17.207 1.00 56.88 83 ILE A N 1
ATOM 673 C CA . ILE A 1 83 ? -0.017 -13.018 -17.543 1.00 56.88 83 ILE A CA 1
ATOM 674 C C . ILE A 1 83 ? -0.162 -14.472 -18.017 1.00 56.88 83 ILE A C 1
ATOM 676 O O . ILE A 1 83 ? 0.521 -14.865 -18.958 1.00 56.88 83 ILE A O 1
ATOM 680 N N . PHE A 1 84 ? -1.066 -15.254 -17.417 1.00 56.97 84 PHE A N 1
ATOM 681 C CA . PHE A 1 84 ? -1.364 -16.619 -17.857 1.00 56.97 84 PHE A CA 1
ATOM 682 C C . PHE A 1 84 ? -2.064 -16.648 -19.224 1.00 56.97 84 PHE A C 1
ATOM 684 O O . PHE A 1 84 ? -1.650 -17.411 -20.088 1.00 56.97 84 PHE A O 1
ATOM 691 N N . GLN A 1 85 ? -3.056 -15.779 -19.461 1.00 56.00 85 GLN A N 1
ATOM 692 C CA . GLN A 1 85 ? -3.695 -15.623 -20.777 1.00 56.00 85 GLN A CA 1
ATOM 693 C C . GLN A 1 85 ? -2.690 -15.228 -21.856 1.00 56.00 85 GLN A C 1
ATOM 695 O O . GLN A 1 85 ? -2.620 -15.894 -22.880 1.00 56.00 85 GLN A O 1
ATOM 700 N N . LEU A 1 86 ? -1.864 -14.209 -21.599 1.00 59.97 86 LEU A N 1
ATOM 701 C CA . LEU A 1 86 ? -0.831 -13.787 -22.544 1.00 59.97 86 LEU A CA 1
ATOM 702 C C . LEU A 1 86 ? 0.185 -14.908 -22.790 1.00 59.97 86 LEU A C 1
ATOM 704 O O . LEU A 1 86 ? 0.598 -15.118 -23.920 1.00 59.97 86 LEU A O 1
ATOM 708 N N . SER A 1 87 ? 0.560 -15.670 -21.758 1.00 58.94 87 SER A N 1
ATOM 709 C CA . SER A 1 87 ? 1.461 -16.815 -21.934 1.00 58.94 87 SER A CA 1
ATOM 710 C C . SER A 1 87 ? 0.828 -17.892 -22.821 1.00 58.94 87 SER A C 1
ATOM 712 O O . SER A 1 87 ? 1.491 -18.369 -23.732 1.00 58.94 87 SER A O 1
ATOM 714 N N . ASN A 1 88 ? -0.447 -18.234 -22.623 1.00 58.00 88 ASN A N 1
ATOM 715 C CA . ASN A 1 88 ? -1.136 -19.204 -23.480 1.00 58.00 88 ASN A CA 1
ATOM 716 C C . ASN A 1 88 ? -1.303 -18.709 -24.925 1.00 58.00 88 ASN A C 1
ATOM 718 O O . ASN A 1 88 ? -1.122 -19.497 -25.841 1.00 58.00 88 ASN A O 1
ATOM 722 N N . GLU A 1 89 ? -1.571 -17.420 -25.148 1.00 66.38 89 GLU A N 1
ATOM 723 C CA . GLU A 1 89 ? -1.643 -16.841 -26.502 1.00 66.38 89 GLU A CA 1
ATOM 724 C C . GLU A 1 89 ? -0.291 -16.875 -27.240 1.00 66.38 89 GLU A C 1
ATOM 726 O O . GLU A 1 89 ? -0.262 -17.003 -28.461 1.00 66.38 89 GLU A O 1
ATOM 731 N N . PHE A 1 90 ? 0.835 -16.786 -26.52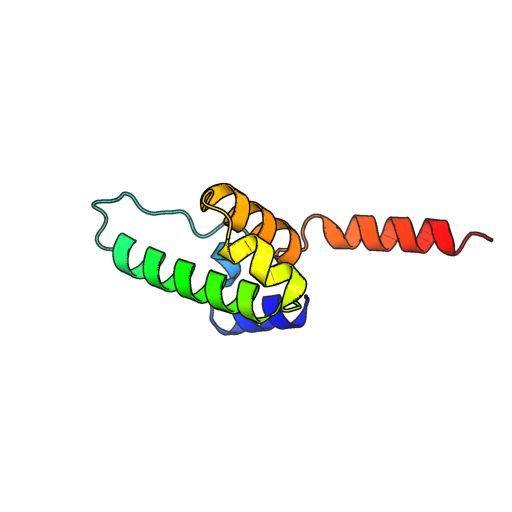1 1.00 55.84 90 PHE A N 1
ATOM 732 C CA . PHE A 1 90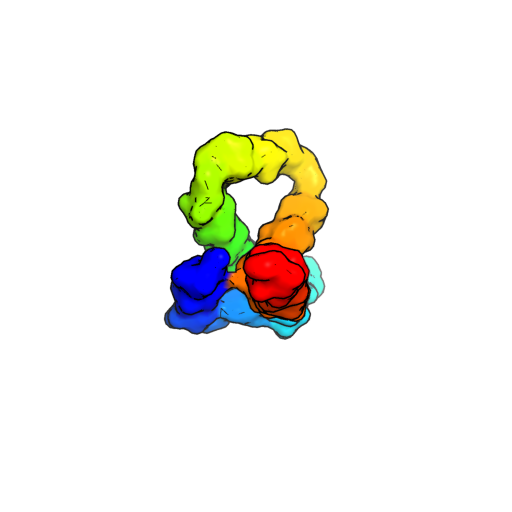 ? 2.179 -16.837 -27.113 1.00 55.84 90 PHE A CA 1
ATOM 733 C C . PHE A 1 90 ? 2.717 -18.260 -27.350 1.00 55.84 90 PHE A C 1
ATOM 735 O O . PHE A 1 90 ? 3.656 -18.410 -28.128 1.00 55.84 90 PHE A O 1
ATOM 742 N N . TRP A 1 91 ? 2.154 -19.290 -26.708 1.00 50.53 91 TRP A N 1
ATOM 743 C CA . TRP A 1 91 ? 2.603 -20.688 -26.833 1.00 50.53 91 TRP A CA 1
ATOM 744 C C . TRP A 1 91 ? 1.722 -21.559 -27.755 1.00 50.53 91 TRP A C 1
ATOM 746 O O . TRP A 1 91 ? 1.974 -22.757 -27.859 1.00 50.53 91 TRP A O 1
ATOM 756 N N . GLU A 1 92 ? 0.733 -20.987 -28.454 1.00 47.34 92 GLU A N 1
ATOM 757 C CA . GLU A 1 92 ? -0.068 -21.677 -29.490 1.00 47.34 92 GLU A CA 1
ATOM 758 C C . GLU A 1 92 ? 0.441 -21.464 -30.938 1.00 47.34 92 GLU A C 1
ATOM 760 O O . GLU A 1 92 ? -0.350 -21.385 -31.879 1.00 47.34 92 GLU A O 1
ATOM 765 N N . PHE A 1 93 ? 1.763 -21.419 -31.145 1.00 42.75 93 PHE A N 1
ATOM 766 C CA . PHE A 1 93 ? 2.391 -21.546 -32.472 1.00 42.75 93 PHE A CA 1
ATOM 767 C C . PHE A 1 93 ? 3.469 -22.630 -32.489 1.00 42.75 93 PHE A C 1
ATOM 769 O O . PHE A 1 93 ? 4.341 -22.612 -31.590 1.00 42.75 93 PHE A O 1
#

pLDDT: mean 81.39, std 14.28, range [42.75, 96.5]

Foldseek 3Di:
DVVLCVVCVVVVNNCLLVVVDDQDDPPPPCNVVSVVSNVVSLVSLLVPDDPVVSVVLVPDPPPPVSSVVSSVVNSPPPVVVVVVVVVVVVPPD